Protein 7F3K (pdb70)

Sequence (90 aa):
PVLATKVLGTVKWFNVRNGYGFINRNDTKEDVFVHQTAIKRNNPRKFLRSVGDGETVEFDVVEGEKGAEATNVTGPGGVPVKGSRYAPNR

GO terms:
  GO:0005634 nucleus (C, TAS)
  GO:0005737 cytoplasm (C, TAS)
  GO:0009386 translational attenuation (P, TAS)
  GO:0006366 transcription by RNA polymerase II (P, TAS)
  GO:0007283 spermatogenesis (P, TAS)

InterPro domains:
  IPR00205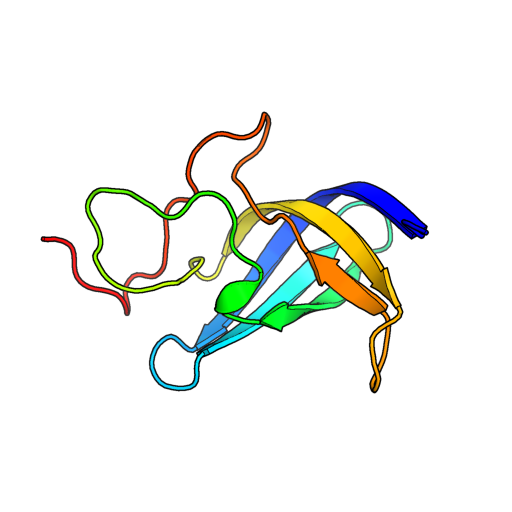9 Cold-shock protein Csp, DNA-binding [PF00313] (96-162)
  IPR002059 Cold-shock protein Csp, DNA-binding [PR00050] (96-111)
  IPR002059 Cold-shock protein Csp, DNA-binding [PR00050] (117-126)
  IPR002059 Cold-shock protein Csp, DNA-binding [PR00050] (136-154)
  IPR002059 Cold-shock protein Csp, DNA-binding [PS51857] (93-162)
  IPR002059 Cold-shock protein Csp, DNA-binding [cd04458] (96-162)
  IPR011129 Cold-shock domain [SM00357] (95-163)
  IPR012340 Nucleic acid-binding, OB-fold [G3DSA:2.40.50.140] (83-165)
  IPR012340 Nucleic acid-binding, OB-fold [SSF50249] (91-162)
  IPR019844 Cold-shock domain, conserved site [PS00352] (107-126)
  IPR050181 Cold shock domain-containing protein [PTHR11544] (22-362)

Nearest PDB structures (foldseek):
  7f3j-assembly2_C  TM=1.002E+00  e=2.684E-17  Homo sapiens
  6a6j-assembly2_C  TM=9.790E-01  e=2.727E-16  Danio rerio
  6lms-assembly1_A  TM=9.561E-01  e=1.887E-13  Homo sapiens
  6ktc-assembly1_A  TM=9.518E-01  e=4.219E-11  Homo sapiens
  1h95-assembly1_A  TM=7.749E-01  e=6.897E-10  Homo sapiens

Radius of gyration: 11.7 Å; Cα contacts (8 Å, |Δi|>4): 239; chains: 1; bounding box: 26×24×34 Å

Solvent-accessible surface area: 5556 Å² total; per-residue (Å²): 170,84,106,25,92,121,11,76,0,54,4,115,88,5,58,19,225,81,4,79,0,63,0,41,29,62,91,62,142,98,63,5,57,0,73,60,89,17,6,112,116,43,23,87,159,26,103,77,121,2,0,7,90,44,19,65,0,15,2,19,1,41,122,26,162,194,38,36,44,3,34,78,0,11,2,63,61,35,78,69,5,152,12,2,237,172,0,72,102,203

B-factor: mean 18.32, std 7.01, range [9.6, 50.45]

Foldseek 3Di:
DFPFFFFKWFWQAADQVVFKGWTQTPVPRDIAIDGLVQAQAADVQFDGRFAAHGWMWTFIWDADPVGIHTHPIAHRPRHHHPGYPVGDGD

Structure (mmCIF, N/CA/C/O backbone):
data_7F3K
#
_entry.id   7F3K
#
_cell.length_a   75.749
_cell.length_b   33.135
_cell.length_c   33.693
_cell.angle_alpha   90.000
_cell.angle_beta   90.000
_cell.angle_gamma   90.000
#
_symmetry.space_group_name_H-M   'P 21 21 2'
#
loop_
_entity.id
_entity.type
_entity.pdbx_description
1 polymer 'Y-box-binding protein 2'
2 polymer "RNA (5'-R(*UP*CP*AP*UP*(5MC)P*U)-3')"
3 non-polymer 'SULFATE ION'
4 water water
#
loop_
_atom_site.group_PDB
_atom_site.id
_atom_site.type_symbol
_atom_site.label_atom_id
_atom_site.label_alt_id
_atom_site.label_comp_id
_atom_site.label_asym_id
_atom_site.label_entity_id
_atom_site.label_seq_id
_atom_site.pdbx_PDB_ins_code
_atom_site.Cartn_x
_atom_site.Cartn_y
_atom_site.Cartn_z
_atom_site.occupancy
_atom_site.B_iso_or_equiv
_atom_site.auth_seq_id
_atom_site.auth_comp_id
_atom_site.auth_asym_id
_atom_site.auth_atom_id
_atom_site.pdbx_PDB_model_num
ATOM 1 N N . PRO A 1 4 ? -9.86200 -0.32432 -5.90654 1.000 35.09304 88 PRO A N 1
ATOM 2 C CA . PRO A 1 4 ? -11.32791 -0.31916 -5.87641 1.000 26.94448 88 PRO A CA 1
ATOM 3 C C . PRO A 1 4 ? -11.89417 -1.05545 -4.65701 1.000 33.45047 88 PRO A C 1
ATOM 4 O O . PRO A 1 4 ? -11.51713 -2.19941 -4.38965 1.000 32.12885 88 PRO A O 1
ATOM 8 N N . VAL A 1 5 ? -12.79232 -0.39930 -3.92791 1.000 22.87660 89 VAL A N 1
ATOM 9 C CA . VAL A 1 5 ? -13.41960 -0.96663 -2.74233 1.000 20.10881 89 VAL A CA 1
ATOM 10 C C . VAL A 1 5 ? -14.87863 -1.25667 -3.07598 1.000 17.85641 89 VAL A C 1
ATOM 11 O O . VAL A 1 5 ? -15.61256 -0.35888 -3.50445 1.000 16.51192 89 VAL A O 1
ATOM 15 N N . LEU A 1 6 ? -15.29556 -2.51258 -2.88411 1.000 12.58968 90 LEU A N 1
ATOM 16 C CA . LEU A 1 6 ? -16.66860 -2.90836 -3.20267 1.000 13.45907 90 LEU A CA 1
ATOM 17 C C . LEU A 1 6 ? -17.66011 -2.29439 -2.22182 1.000 15.81173 90 LEU A C 1
ATOM 18 O O . LEU A 1 6 ? -18.78137 -1.92366 -2.59933 1.000 17.13545 90 LEU A O 1
ATOM 23 N N . ALA A 1 7 ? -17.26679 -2.19228 -0.95782 1.000 17.38856 91 ALA A N 1
ATOM 24 C CA . ALA A 1 7 ? -18.11372 -1.64593 0.09152 1.000 15.87131 91 ALA A CA 1
ATOM 25 C C . ALA A 1 7 ? -17.21175 -1.15134 1.20877 1.000 18.79442 91 ALA A C 1
ATOM 26 O O . ALA A 1 7 ? -16.20549 -1.79346 1.52849 1.000 18.24697 91 ALA A O 1
ATOM 28 N N . THR A 1 8 ? -17.55811 -0.00986 1.79794 1.000 16.56777 92 THR A N 1
ATOM 29 C CA . THR A 1 8 ? -16.72716 0.55735 2.84886 1.000 16.12874 92 THR A CA 1
ATOM 30 C C . THR A 1 8 ? -17.51954 0.66576 4.13983 1.000 16.62543 92 THR A C 1
ATOM 31 O O . THR A 1 8 ? -18.72382 0.92428 4.12375 1.000 17.21395 92 THR A O 1
ATOM 35 N N . LYS A 1 9 ? -16.82271 0.44101 5.25299 1.000 17.72883 93 LYS A N 1
ATOM 36 C CA . LYS A 1 9 ? -17.38388 0.59953 6.59044 1.000 18.13538 93 LYS A CA 1
ATOM 37 C C . LYS A 1 9 ? -18.57033 -0.33942 6.79941 1.000 17.02972 93 LYS A C 1
ATOM 38 O O . LYS A 1 9 ? -19.54593 0.00516 7.46963 1.000 17.34544 93 LYS A O 1
ATOM 44 N N . VAL A 1 10 ? -18.48636 -1.53153 6.20522 1.000 14.69539 94 VAL A N 1
ATOM 45 C CA . VAL A 1 10 ? -19.45768 -2.58286 6.47527 1.000 12.35278 94 VAL A CA 1
ATOM 46 C C . VAL A 1 10 ? -19.33904 -3.01324 7.92802 1.000 13.58901 94 VAL A C 1
ATOM 47 O O . VAL A 1 10 ? -18.23614 -3.08529 8.48335 1.000 15.37023 94 VAL A O 1
ATOM 51 N N . LEU A 1 11 ? -20.47703 -3.29411 8.55257 1.000 11.81077 95 LEU A N 1
ATOM 52 C CA . LEU A 1 11 ? -20.50132 -3.84145 9.89961 1.000 13.12289 95 LEU A CA 1
ATOM 53 C C . LEU A 1 11 ? -20.78850 -5.33633 9.82483 1.000 14.07488 95 LEU A C 1
ATOM 54 O O . LEU A 1 11 ? -21.51250 -5.79848 8.93860 1.000 14.28193 95 LEU A O 1
ATOM 59 N N . GLY A 1 12 ? -20.17744 -6.09781 10.72733 1.000 11.20851 96 GLY A N 1
ATOM 60 C CA . GLY A 1 12 ? -20.34013 -7.53550 10.69325 1.000 13.06156 96 GLY A CA 1
ATOM 61 C C . GLY A 1 12 ? -20.07949 -8.14470 12.05153 1.000 14.73962 96 GLY A C 1
ATOM 62 O O . GLY A 1 12 ? -19.59424 -7.48713 12.97394 1.000 13.22543 96 GLY A O 1
ATOM 63 N N . THR A 1 13 ? -20.41962 -9.42307 12.15923 1.000 11.63414 97 THR A N 1
ATOM 64 C CA . THR A 1 13 ? -20.20704 -10.20522 13.36806 1.000 11.06618 97 THR A CA 1
ATOM 65 C C . THR A 1 13 ? -19.26205 -11.33674 13.01958 1.000 11.44834 97 THR A C 1
ATOM 66 O O . THR A 1 13 ? -19.54712 -12.11287 12.11264 1.000 12.47626 97 THR A O 1
ATOM 70 N N . VAL A 1 14 ? -18.13385 -11.42360 13.72884 1.000 12.81345 98 VAL A N 1
ATOM 71 C CA . VAL A 1 14 ? -17.17546 -12.48890 13.45429 1.000 10.63716 98 VAL A CA 1
ATOM 72 C C . VAL A 1 14 ? -17.84994 -13.83731 13.65340 1.000 11.98303 98 VAL A C 1
ATOM 73 O O . VAL A 1 14 ? -18.46203 -14.10322 14.69508 1.000 11.88520 98 VAL A O 1
ATOM 77 N N . LYS A 1 15 ? -17.75842 -14.68590 12.63422 1.000 11.57334 99 LYS A N 1
ATOM 78 C CA . LYS A 1 15 ? -18.23946 -16.05958 12.73743 1.000 10.65263 99 LYS A CA 1
ATOM 79 C C . LYS A 1 15 ? -17.29060 -16.89292 13.58868 1.000 13.50670 99 LYS A C 1
ATOM 80 O O . LYS A 1 15 ? -17.69362 -17.51667 14.58011 1.000 11.60819 99 LYS A O 1
ATOM 86 N N . TRP A 1 16 ? -16.01646 -16.92321 13.20172 1.000 12.34088 100 TRP A N 1
ATOM 87 C CA . TRP A 1 16 ? -14.95256 -17.52287 13.99725 1.000 11.25229 100 TRP A CA 1
ATOM 88 C C . TRP A 1 16 ? -13.63859 -16.97210 13.47593 1.000 11.60993 100 TRP A C 1
ATOM 89 O O . TRP A 1 16 ? -13.56765 -16.46430 12.35588 1.000 11.55887 100 TRP A O 1
ATOM 100 N N . PHE A 1 17 ? -12.60053 -17.06445 14.30553 1.000 10.32794 101 PHE A N 1
ATOM 101 C CA . PHE A 1 17 ? -11.26601 -16.68214 13.85573 1.000 11.62168 101 PHE A CA 1
ATOM 102 C C . PHE A 1 17 ? -10.24571 -17.59268 14.51469 1.000 11.90517 101 PHE A C 1
ATOM 103 O O . PHE A 1 17 ? -10.21040 -17.70775 15.74252 1.000 11.99873 101 PHE A O 1
ATOM 111 N N . ASN A 1 18 ? -9.43505 -18.24455 13.69377 1.000 11.72042 102 ASN A N 1
ATOM 112 C CA . ASN A 1 18 ? -8.40602 -19.15481 14.17763 1.000 11.89398 102 ASN A CA 1
ATOM 113 C C . ASN A 1 18 ? -7.09054 -18.39881 14.31817 1.000 12.79004 102 ASN A C 1
ATOM 114 O O . ASN A 1 18 ? -6.49896 -17.97008 13.32564 1.000 13.11288 102 ASN A O 1
ATOM 119 N N . VAL A 1 19 ? -6.64374 -18.23913 15.56579 1.000 11.53375 103 VAL A N 1
ATOM 120 C CA . VAL A 1 19 ? -5.44366 -17.46411 15.86538 1.000 11.56553 103 VAL A CA 1
ATOM 121 C C . VAL A 1 19 ? -4.20327 -18.19384 15.38098 1.000 13.43406 103 VAL A C 1
ATOM 122 O O . VAL A 1 19 ? -3.31311 -17.59295 14.76749 1.000 14.08786 103 VAL A O 1
ATOM 126 N N . ARG A 1 20 ? -4.13894 -19.50362 15.64402 1.000 12.35490 104 ARG A N 1
ATOM 127 C CA . ARG A 1 20 ? -2.96926 -20.30479 15.28770 1.000 13.65888 104 ARG A CA 1
ATOM 128 C C . ARG A 1 20 ? -2.72942 -20.28351 13.78765 1.000 14.68964 104 ARG A C 1
ATOM 129 O O . ARG A 1 20 ? -1.58394 -20.20481 13.33028 1.000 14.88070 104 ARG A O 1
ATOM 137 N N . ASN A 1 21 ? -3.79867 -20.37948 13.00717 1.000 12.89229 105 ASN A N 1
ATOM 138 C CA . ASN A 1 21 ? -3.68180 -20.50857 11.56671 1.000 14.27437 105 ASN A CA 1
ATOM 139 C C . ASN A 1 21 ? -3.82845 -19.18465 10.83183 1.000 14.80177 105 ASN A C 1
ATOM 140 O O . ASN A 1 21 ? -3.45257 -19.10703 9.65924 1.000 14.25009 105 ASN A O 1
ATOM 145 N N . GLY A 1 22 ? -4.34774 -18.14833 11.49361 1.000 12.87560 106 GLY A N 1
ATOM 146 C CA . GLY A 1 22 ? -4.24826 -16.79417 10.98835 1.0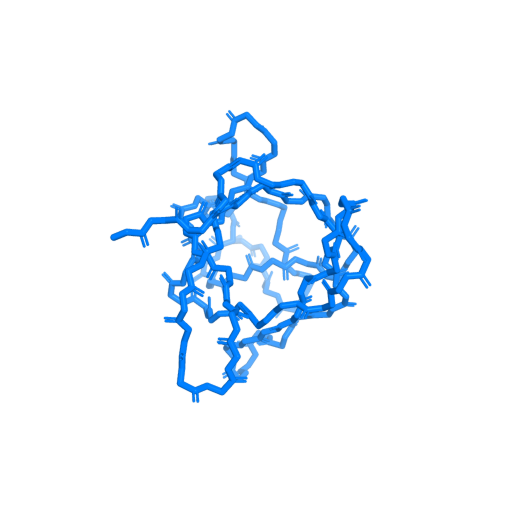00 14.13396 106 GLY A CA 1
ATOM 147 C C . GLY A 1 22 ? -5.33590 -16.34035 10.04130 1.000 14.31176 106 GLY A C 1
ATOM 148 O O . GLY A 1 22 ? -5.06285 -15.52761 9.14939 1.000 13.65066 106 GLY A O 1
ATOM 149 N N . TYR A 1 23 ? -6.56455 -16.82116 10.20643 1.000 13.30368 107 TYR A N 1
ATOM 150 C CA . TYR A 1 23 ? -7.65523 -16.35808 9.35773 1.000 12.03727 107 TYR A CA 1
ATOM 151 C C . TYR A 1 23 ? -8.98255 -16.70084 10.02023 1.000 12.69974 107 TYR A C 1
ATOM 152 O O . TYR A 1 23 ? -9.04543 -17.47341 10.98117 1.000 11.42647 107 TYR A O 1
ATOM 161 N N . GLY A 1 24 ? -10.04517 -16.10543 9.49024 1.000 11.94742 108 GLY A N 1
ATOM 162 C CA . GLY A 1 24 ? -11.37934 -16.34592 9.99215 1.000 12.46795 108 GLY A CA 1
ATOM 163 C C . GLY A 1 24 ? -12.41076 -15.91987 8.97257 1.000 12.44822 108 GLY A C 1
ATOM 164 O O . GLY A 1 24 ? -12.08639 -15.64464 7.81607 1.000 11.95843 108 GLY A O 1
ATOM 165 N N . PHE A 1 25 ? -13.66991 -15.89175 9.41141 1.000 10.98998 109 PHE A N 1
ATOM 166 C CA . PHE A 1 25 ? -14.76053 -15.38667 8.58799 1.000 11.22184 109 PHE A CA 1
ATOM 167 C C . PHE A 1 25 ? -15.62436 -14.44106 9.40180 1.000 11.83342 109 PHE A C 1
ATOM 168 O O . PHE A 1 25 ? -15.81733 -14.64508 10.60327 1.000 12.35516 109 PHE A O 1
ATOM 176 N N . ILE A 1 26 ? -16.13511 -13.41307 8.72226 1.000 10.56847 110 ILE A N 1
ATOM 177 C CA . ILE A 1 26 ? -17.06798 -12.43444 9.26967 1.000 12.86223 110 ILE A CA 1
ATOM 178 C C . ILE A 1 26 ? -18.36864 -12.52407 8.49249 1.000 11.93983 110 ILE 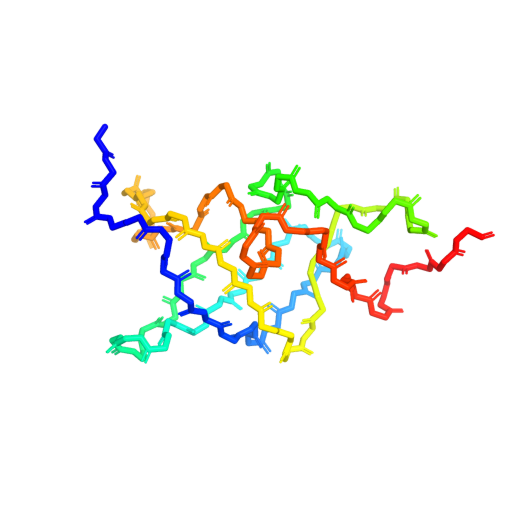A C 1
ATOM 179 O O . ILE A 1 26 ? -18.36372 -12.56066 7.25577 1.000 13.11232 110 ILE A O 1
ATOM 184 N N . ASN A 1 27 ? -19.48150 -12.55327 9.20630 1.000 13.51085 111 ASN A N 1
ATOM 185 C CA . ASN A 1 27 ? -20.78114 -12.47119 8.55207 1.000 12.93074 111 ASN A CA 1
ATOM 186 C C . ASN A 1 27 ? -21.17902 -11.00393 8.42156 1.000 14.12905 111 ASN A C 1
ATOM 187 O O . ASN A 1 27 ? -21.29501 -10.29124 9.42489 1.000 11.64267 111 ASN A O 1
ATOM 192 N N . ARG A 1 28 ? -21.35700 -10.54395 7.18284 1.000 11.84580 112 ARG A N 1
ATOM 193 C CA . ARG A 1 28 ? -21.78673 -9.16826 6.94719 1.000 11.31479 112 ARG A CA 1
ATOM 194 C C . ARG A 1 28 ? -23.18048 -8.92063 7.51532 1.000 14.68606 112 ARG A C 1
ATOM 195 O O . ARG A 1 28 ? -24.11716 -9.67807 7.25193 1.000 13.65137 112 ARG A O 1
ATOM 203 N N . ASN A 1 29 ? -23.32748 -7.83993 8.28246 1.000 13.10432 113 ASN A N 1
ATOM 204 C CA . ASN A 1 29 ? -24.64486 -7.51101 8.80838 1.000 15.79673 113 ASN A CA 1
ATOM 205 C C . ASN A 1 29 ? -25.58991 -7.01460 7.72109 1.000 18.28050 113 ASN A C 1
ATOM 206 O O . ASN A 1 29 ? -26.80863 -7.13066 7.88790 1.000 20.93038 113 ASN A O 1
ATOM 211 N N . ASP A 1 30 ? -25.06622 -6.49649 6.60167 1.000 15.58745 114 ASP A N 1
ATOM 212 C CA . ASP A 1 30 ? -25.95451 -5.94751 5.57570 1.000 18.46375 114 ASP A CA 1
ATOM 213 C C . ASP A 1 30 ? -26.49216 -7.03058 4.63657 1.000 20.55850 114 ASP A C 1
ATOM 214 O O . ASP A 1 30 ? -27.68252 -7.01630 4.30071 1.000 21.72948 114 ASP A O 1
ATOM 219 N N . THR A 1 31 ? -25.65219 -7.98365 4.21494 1.000 13.22634 115 THR A N 1
ATOM 220 C CA . THR A 1 31 ? -26.05586 -9.00305 3.24837 1.000 15.67319 115 THR A CA 1
ATOM 221 C C . THR A 1 31 ? -26.14194 -10.40521 3.82819 1.000 16.42023 115 THR A C 1
ATOM 222 O O . THR A 1 31 ? -26.57753 -11.32665 3.12109 1.000 13.77522 115 THR A O 1
ATOM 226 N N . LYS A 1 32 ? -25.67254 -10.60688 5.05861 1.000 15.33977 116 LYS A N 1
ATOM 227 C CA . LYS A 1 32 ? -25.62690 -11.90271 5.72233 1.000 14.75887 116 LYS A CA 1
ATOM 228 C C . LYS A 1 32 ? -24.72096 -12.89598 4.99906 1.000 14.20381 116 LYS A C 1
ATOM 229 O O . LYS A 1 32 ? -24.86157 -14.10745 5.18030 1.000 14.27594 116 LYS A O 1
ATOM 235 N N . GLU A 1 33 ? -23.78165 -12.40534 4.18857 1.000 14.44065 117 GLU A N 1
ATOM 236 C CA . GLU A 1 33 ? -22.78350 -13.24724 3.53706 1.000 13.13510 117 GLU A CA 1
ATOM 237 C C . GLU A 1 33 ? -21.52754 -13.32768 4.39553 1.000 11.72534 117 GLU A C 1
ATOM 238 O O . GLU A 1 33 ? -21.03479 -12.29767 4.86689 1.000 12.75690 117 GLU A O 1
ATOM 244 N N . ASP A 1 34 ? -21.00095 -14.54210 4.57071 1.000 12.52907 118 ASP A N 1
ATOM 245 C CA . ASP A 1 34 ? -19.68497 -14.71797 5.18703 1.000 11.94030 118 ASP A CA 1
ATOM 246 C C . ASP A 1 34 ? -18.58284 -14.20798 4.26488 1.000 14.66802 118 ASP A C 1
ATOM 247 O O . ASP A 1 34 ? -18.58258 -14.49146 3.06267 1.000 13.90492 118 ASP A O 1
ATOM 252 N N . VAL A 1 35 ? -17.61165 -13.48613 4.83313 1.000 13.39871 119 VAL A N 1
ATOM 253 C CA . VAL A 1 35 ? -16.44328 -13.04449 4.07631 1.000 12.13118 119 VAL A CA 1
ATOM 254 C C . VAL A 1 35 ? -15.17629 -13.44838 4.81992 1.000 11.50256 119 VAL A C 1
ATOM 255 O O . VAL A 1 35 ? -15.10240 -13.34725 6.04916 1.000 11.45594 119 VAL A O 1
ATOM 259 N N . PHE A 1 36 ? -14.17543 -13.89168 4.06542 1.000 12.39742 120 PHE A N 1
ATOM 260 C CA . PHE A 1 36 ? -12.87586 -14.26571 4.62296 1.000 13.02226 120 PHE A CA 1
ATOM 261 C C . PHE A 1 36 ? -12.13823 -13.06406 5.21315 1.000 12.78189 120 PHE A C 1
ATOM 262 O O . PHE A 1 36 ? -12.16690 -11.96465 4.64878 1.000 13.58054 120 PHE A O 1
ATOM 270 N N . VAL A 1 37 ? -11.44139 -13.27301 6.33955 1.000 13.75169 121 VAL A N 1
ATOM 271 C CA . VAL A 1 37 ? -10.56765 -12.23727 6.89600 1.000 12.51255 121 VAL A CA 1
ATOM 272 C C . VAL A 1 37 ? -9.21630 -12.85505 7.25274 1.000 12.77328 121 VAL A C 1
ATOM 273 O O . VAL A 1 37 ? -9.14152 -13.79783 8.05233 1.000 11.65510 121 VAL A O 1
ATOM 277 N N . HIS A 1 38 ? -8.15731 -12.35140 6.62439 1.000 11.88240 122 HIS A N 1
ATOM 278 C CA . HIS A 1 38 ? -6.79044 -12.76056 6.92775 1.000 14.29350 122 HIS A CA 1
ATOM 279 C C . HIS A 1 38 ? -6.28170 -12.02198 8.15518 1.000 14.59921 122 HIS A C 1
ATOM 280 O O . HIS A 1 38 ? -6.69426 -10.89202 8.43368 1.000 12.78498 122 HIS A O 1
ATOM 287 N N . GLN A 1 39 ? -5.35905 -12.65712 8.88879 1.000 13.78296 123 GLN A N 1
ATOM 288 C CA . GLN A 1 39 ? -4.79260 -11.97392 10.04686 1.000 15.51445 123 GLN A CA 1
ATOM 289 C C . GLN A 1 39 ? -4.17521 -10.63341 9.65860 1.000 13.67747 123 GLN A C 1
ATOM 290 O O . GLN A 1 39 ? -4.22361 -9.68575 10.44785 1.000 17.05769 123 GLN A O 1
ATOM 296 N N . THR A 1 40 ? -3.59437 -10.52088 8.45831 1.000 13.74636 124 THR A N 1
ATOM 297 C CA . THR A 1 40 ? -2.92607 -9.26610 8.11263 1.000 14.70860 124 THR A CA 1
ATOM 298 C C . THR A 1 40 ? -3.92825 -8.15924 7.78690 1.000 17.15161 124 THR A C 1
ATOM 299 O O . THR A 1 40 ? -3.54428 -6.98069 7.70905 1.000 14.75900 124 THR A O 1
A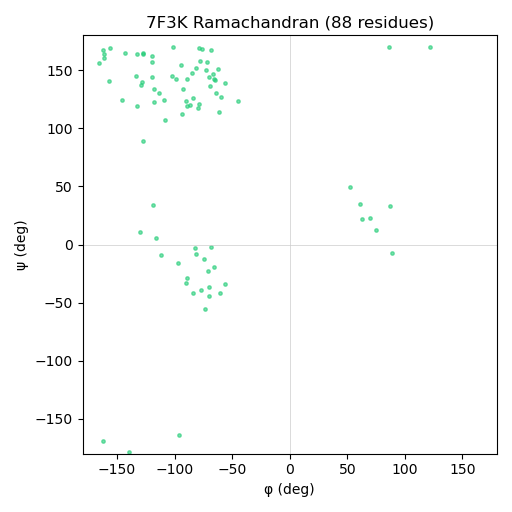TOM 303 N N . ALA A 1 41 ? -5.20375 -8.51363 7.59687 1.000 14.72496 125 ALA A N 1
ATOM 304 C CA . ALA A 1 41 ? -6.25014 -7.56310 7.24199 1.000 13.43814 125 ALA A CA 1
ATOM 305 C C . ALA A 1 41 ? -6.80195 -6.81237 8.44072 1.000 16.06627 125 ALA A C 1
ATOM 306 O O . ALA A 1 41 ? -7.60210 -5.88234 8.25968 1.000 16.17965 125 ALA A O 1
ATOM 308 N N . ILE A 1 42 ? -6.41950 -7.20511 9.64981 1.000 14.70928 126 ILE A N 1
ATOM 309 C CA . ILE A 1 42 ? -6.84566 -6.50818 10.85430 1.000 14.49931 126 ILE A CA 1
ATOM 310 C C . ILE A 1 42 ? -5.98921 -5.25954 11.02440 1.000 16.26559 126 ILE A C 1
ATOM 311 O O . ILE A 1 42 ? -4.76700 -5.34980 11.18451 1.000 17.48754 126 ILE A O 1
ATOM 316 N N . LYS A 1 43 ? -6.63496 -4.08857 10.97379 1.000 12.59602 127 LYS A N 1
ATOM 317 C CA . LYS A 1 43 ? -5.95444 -2.79750 10.94144 1.000 15.46421 127 LYS A CA 1
ATOM 318 C C . LYS A 1 43 ? -5.70637 -2.24575 12.34057 1.000 19.05466 127 LYS A C 1
ATOM 319 O O . LYS A 1 43 ? -4.70534 -1.55672 12.56811 1.000 19.09716 127 LYS A O 1
ATOM 325 N N . ARG A 1 44 ? -6.60728 -2.51656 13.28135 1.000 13.70273 128 ARG A N 1
ATOM 326 C CA . ARG A 1 44 ? -6.46756 -2.04339 14.66032 1.000 15.08110 128 ARG A CA 1
ATOM 327 C C . ARG A 1 44 ? -6.60515 -3.23729 15.59505 1.000 16.46698 128 ARG A C 1
ATOM 328 O O . ARG A 1 44 ? -7.70110 -3.56133 16.06516 1.000 13.74110 128 ARG A O 1
ATOM 336 N N . ASN A 1 45 ? -5.48093 -3.88398 15.87361 1.000 15.58463 129 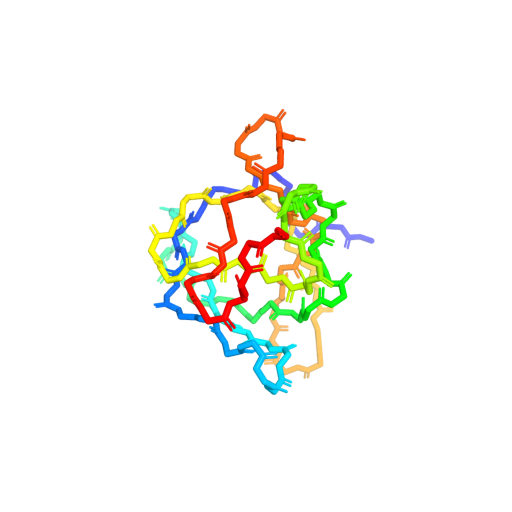ASN A N 1
ATOM 337 C CA . ASN A 1 45 ? -5.47400 -4.95473 16.85284 1.000 16.26683 129 ASN A CA 1
ATOM 338 C C . ASN A 1 45 ? -5.64214 -4.41015 18.26626 1.000 18.80047 129 ASN A C 1
ATOM 339 O O . ASN A 1 45 ? -5.34990 -3.24443 18.56224 1.000 17.29529 129 ASN A O 1
ATOM 344 N N . ASN A 1 46 ? -6.12467 -5.28151 19.14523 1.000 16.03858 130 ASN A N 1
ATOM 345 C CA . ASN A 1 46 ? -6.18406 -4.98562 20.57042 1.000 14.38881 130 ASN A CA 1
ATOM 346 C C . ASN A 1 46 ? -4.75998 -4.76296 21.06065 1.000 17.19035 130 ASN A C 1
ATOM 347 O O . ASN A 1 46 ? -3.95477 -5.70114 21.04378 1.000 16.65896 130 ASN A O 1
ATOM 352 N N . PRO A 1 47 ? -4.40837 -3.54490 21.49229 1.000 18.42649 131 PRO A N 1
ATOM 353 C CA . PRO A 1 47 ? -3.00785 -3.26720 21.84379 1.000 18.77699 131 PRO A CA 1
ATOM 354 C C . PRO A 1 47 ? -2.54073 -3.98913 23.08280 1.000 26.22637 131 PRO A C 1
ATOM 355 O O . PRO A 1 47 ? -1.36060 -3.88621 23.43874 1.000 24.58173 131 PRO A O 1
ATOM 359 N N . ARG A 1 48 ? -3.40631 -4.73706 23.74138 1.000 21.27951 132 ARG A N 1
ATOM 360 C CA . ARG A 1 48 ? -3.00635 -5.35634 24.98025 1.000 27.99782 132 ARG A CA 1
ATOM 361 C C . ARG A 1 48 ? -3.03057 -6.87496 24.83701 1.000 25.38253 132 ARG A C 1
ATOM 362 O O . ARG A 1 48 ? -2.76309 -7.59724 25.80095 1.000 21.62688 132 ARG A O 1
ATOM 370 N N . LYS A 1 49 ? -3.28756 -7.35098 23.61644 1.000 18.93691 133 LYS A N 1
ATOM 371 C CA . LYS A 1 49 ? -2.86665 -8.64774 23.10576 1.000 15.91751 133 LYS A CA 1
ATOM 372 C C . LYS A 1 49 ? -1.65419 -8.44854 22.20150 1.000 19.50974 133 LYS A C 1
ATOM 373 O O . LYS A 1 49 ? -1.29045 -7.32414 21.85344 1.000 19.83708 133 LYS A O 1
ATOM 379 N N . PHE A 1 50 ? -1.01890 -9.55386 21.81059 1.000 17.53165 134 PHE A N 1
ATOM 380 C CA . PHE A 1 50 ? 0.21882 -9.46198 21.04197 1.000 18.57485 134 PHE A CA 1
ATOM 381 C C . PHE A 1 50 ? 0.21036 -10.32657 19.78790 1.000 18.13611 134 PHE A C 1
ATOM 382 O O . PHE A 1 50 ? 1.26820 -10.51944 19.17579 1.000 19.51641 134 PHE A O 1
ATOM 390 N N . LEU A 1 51 ? -0.93537 -10.87710 19.41363 1.000 16.73900 135 LEU A N 1
ATOM 391 C CA . LEU A 1 51 ? -1.10812 -11.58410 18.15660 1.000 15.03498 135 LEU A CA 1
ATOM 392 C C . LEU A 1 51 ? -2.17750 -10.86075 17.35572 1.000 14.60569 135 LEU A C 1
ATOM 393 O O . LEU A 1 51 ? -2.94473 -10.06331 17.89863 1.000 15.52067 135 LEU A O 1
ATOM 398 N N . ARG A 1 52 ? -2.21878 -11.13677 16.05915 1.000 13.04899 136 ARG A N 1
ATOM 399 C CA . ARG A 1 52 ? -3.20882 -10.53238 15.17987 1.000 14.57834 136 ARG A CA 1
ATOM 400 C C . ARG A 1 52 ? -4.46512 -11.39172 15.23405 1.000 13.36269 136 ARG A C 1
ATOM 401 O O . ARG A 1 52 ? -4.41116 -12.57547 14.88496 1.000 14.50329 136 ARG A O 1
ATOM 409 N N . SER A 1 53 ? -5.58684 -10.80777 15.65430 1.000 11.92042 137 SER A N 1
ATOM 410 C CA . SER A 1 53 ? -6.80452 -11.60212 15.78602 1.000 11.49800 137 SER A CA 1
ATOM 411 C C . SER A 1 53 ? -8.03365 -10.71359 15.92328 1.000 11.75472 137 SER A C 1
ATOM 412 O O . SER A 1 53 ? -7.95163 -9.54598 16.31592 1.000 13.60740 137 SER A O 1
ATOM 415 N N . VAL A 1 54 ? -9.17783 -11.29283 15.55751 1.000 12.39832 138 VAL A N 1
ATOM 416 C CA . VAL A 1 54 ? -10.48642 -10.87754 16.05116 1.000 11.11002 138 VAL A CA 1
ATOM 417 C C . VAL A 1 54 ? -11.09514 -12.08100 16.76155 1.000 10.88341 138 VAL A C 1
ATOM 4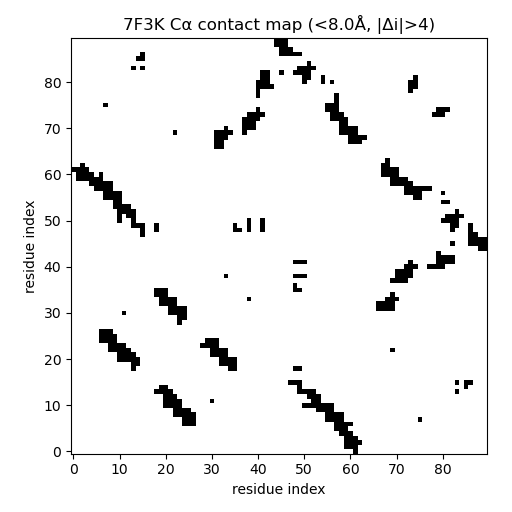18 O O . VAL A 1 54 ? -10.72455 -13.22824 16.50832 1.000 14.72916 138 VAL A O 1
ATOM 422 N N . GLY A 1 55 ? -12.02713 -11.81450 17.67165 1.000 12.39766 139 GLY A N 1
ATOM 423 C CA . GLY A 1 55 ? -12.62614 -12.86378 18.49558 1.000 11.33704 139 GLY A CA 1
ATOM 424 C C . GLY A 1 55 ? -13.97814 -13.30625 17.96025 1.000 13.90147 139 GLY A C 1
ATOM 425 O O . GLY A 1 55 ? -14.75925 -12.48273 17.48408 1.000 14.09636 139 GLY A O 1
ATOM 426 N N . ASP A 1 56 ? -14.24995 -14.61761 18.05223 1.000 10.90853 140 ASP A N 1
ATOM 427 C CA . ASP A 1 56 ? -15.54960 -15.17392 17.66703 1.000 13.02710 140 ASP A CA 1
ATOM 428 C C . ASP A 1 56 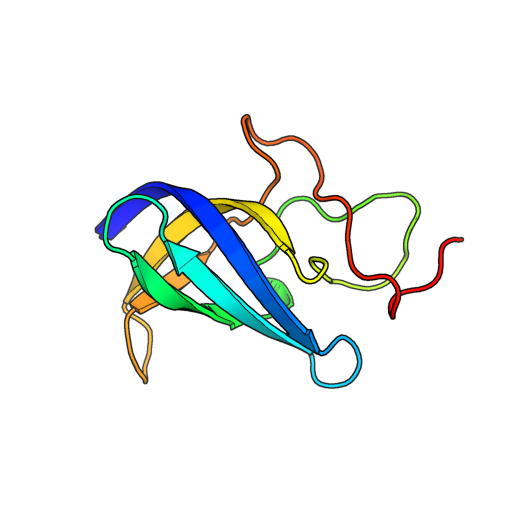? -16.68543 -14.31402 18.21065 1.000 13.79477 140 ASP A C 1
ATOM 429 O O . ASP A 1 56 ? -16.77700 -14.08544 19.42219 1.000 12.17442 140 ASP A O 1
ATOM 434 N N . GLY A 1 57 ? -17.55658 -13.83409 17.31956 1.000 11.27875 141 GLY A N 1
ATOM 435 C CA . GLY A 1 57 ? -18.74861 -13.12665 17.73138 1.000 12.27580 141 GLY A CA 1
ATOM 436 C C . GLY A 1 57 ? -18.61803 -11.62756 17.92349 1.000 13.27345 141 GLY A C 1
ATOM 437 O O . GLY A 1 57 ? -19.63850 -10.96456 18.13384 1.000 12.87982 141 GLY A O 1
ATOM 438 N N . GLU A 1 58 ? -17.41533 -11.05831 17.86296 1.000 12.38516 142 GLU A N 1
ATOM 439 C CA . GLU A 1 58 ? -17.34999 -9.62562 18.10198 1.000 12.94176 142 GLU A CA 1
ATOM 440 C C . GLU A 1 58 ? -17.80445 -8.84794 16.87038 1.000 12.97401 142 GLU A C 1
ATOM 441 O O . GLU A 1 58 ? -17.81529 -9.35184 15.74676 1.000 11.74733 142 GLU A O 1
ATOM 447 N N . THR A 1 59 ? -18.21642 -7.60741 17.10915 1.000 12.20131 143 THR A N 1
ATOM 448 C CA . THR A 1 59 ? -18.71487 -6.72754 16.05619 1.000 14.53176 143 THR A CA 1
ATOM 449 C C . THR A 1 59 ? -17.55356 -5.94392 15.46378 1.000 11.55465 143 THR A C 1
ATOM 450 O O . THR A 1 59 ? -16.82357 -5.27217 16.18950 1.000 13.05591 143 THR A O 1
ATOM 454 N N . VAL A 1 60 ? -17.36703 -6.04867 14.14969 1.000 12.62444 144 VAL A N 1
ATOM 455 C CA . VAL A 1 60 ? -16.24749 -5.38865 13.48961 1.000 10.13387 144 VAL A CA 1
ATOM 456 C C . VAL A 1 60 ? -16.75768 -4.55188 12.32606 1.000 13.68619 144 VAL A C 1
ATOM 457 O O . VAL A 1 60 ? -17.88824 -4.70123 11.86167 1.000 13.33460 144 VAL A O 1
ATOM 461 N N . GLU A 1 61 ? -15.89239 -3.66192 11.86087 1.000 13.02916 145 GLU A N 1
ATOM 462 C CA . GLU A 1 61 ? -16.17787 -2.75696 10.76036 1.000 13.09297 145 GLU A CA 1
ATOM 463 C C . GLU A 1 61 ? -15.04361 -2.87828 9.75798 1.000 14.01307 145 GLU A C 1
ATOM 464 O O . GLU A 1 61 ? -13.87767 -2.96350 10.14726 1.000 15.21051 145 GLU A O 1
ATOM 470 N N . PHE A 1 62 ? -15.37122 -2.92022 8.47002 1.000 13.59615 146 PHE A N 1
ATOM 471 C CA . PHE A 1 62 ? -14.35864 -3.31280 7.49981 1.000 12.96192 146 PHE A CA 1
ATOM 472 C C . PHE A 1 62 ? -14.77035 -2.86892 6.10987 1.000 15.95794 146 PHE A C 1
ATOM 473 O O . PHE A 1 62 ? -15.93328 -2.53751 5.86236 1.000 15.83975 146 PHE A O 1
ATOM 481 N N . ASP A 1 63 ? -13.78880 -2.86625 5.21110 1.000 13.17178 147 ASP A N 1
ATOM 482 C CA . ASP A 1 63 ? -14.03322 -2.74390 3.78397 1.000 16.56405 147 ASP A CA 1
ATOM 483 C C . ASP A 1 63 ? -14.10569 -4.12668 3.15622 1.000 14.89903 147 ASP A C 1
ATOM 484 O O . ASP A 1 63 ? -13.52797 -5.08527 3.67026 1.000 14.75570 147 ASP A O 1
ATOM 489 N N . VAL A 1 64 ? -14.81580 -4.22456 2.03320 1.000 12.97885 148 VAL A N 1
ATOM 490 C CA . VAL A 1 64 ? -14.88819 -5.46080 1.25713 1.000 12.74766 148 VAL A CA 1
ATOM 491 C C . VAL A 1 64 ? -14.21038 -5.22794 -0.08578 1.000 15.38749 148 VAL A C 1
ATOM 492 O O . VAL A 1 64 ? -14.48524 -4.22739 -0.76539 1.000 15.07762 148 VAL A O 1
ATOM 496 N N . VAL A 1 65 ? -13.30749 -6.13774 -0.45001 1.000 14.42499 149 VAL A N 1
ATOM 497 C CA . VAL A 1 65 ? -12.56339 -6.08611 -1.70123 1.000 15.55752 149 VAL A CA 1
ATOM 498 C C . VAL A 1 65 ? -12.61719 -7.46393 -2.34873 1.000 19.64457 149 VAL A C 1
ATOM 499 O O . VAL A 1 65 ? -12.95407 -8.46712 -1.71519 1.000 16.98922 149 VAL A O 1
ATOM 503 N N . GLU A 1 66 ? -12.27361 -7.50406 -3.63299 1.000 18.63909 150 GLU A N 1
ATOM 504 C CA . GLU A 1 66 ? -12.25023 -8.76403 -4.36180 1.000 19.45117 150 GLU A CA 1
ATOM 505 C C . GLU A 1 66 ? -10.97993 -9.53914 -4.02901 1.000 23.05043 150 GLU A C 1
ATOM 506 O O . GLU A 1 66 ? -9.87113 -9.04654 -4.24817 1.000 22.99170 150 GLU A O 1
ATOM 512 N N . GLY A 1 67 ? -11.14079 -10.74663 -3.49845 1.000 21.20928 151 GLY A N 1
ATOM 513 C CA . GLY A 1 67 ? -10.04322 -11.66098 -3.28287 1.000 20.53841 151 GLY A CA 1
ATOM 514 C C . GLY A 1 67 ? -9.91393 -12.65902 -4.41655 1.000 22.56566 151 GLY A C 1
ATOM 515 O O . GLY A 1 67 ? -10.48042 -12.48530 -5.50175 1.000 23.90554 151 GLY A O 1
ATOM 516 N N . GLU A 1 68 ? -9.15486 -13.72759 -4.15529 1.000 21.34224 152 GLU A N 1
ATOM 517 C CA . GLU A 1 68 ? -8.94998 -14.79420 -5.13158 1.000 20.67768 152 GLU A CA 1
ATOM 518 C C . GLU A 1 68 ? -9.99904 -15.89025 -5.03250 1.000 24.45836 152 GLU A C 1
ATOM 519 O O . GLU A 1 68 ? -10.29596 -16.55189 -6.03791 1.000 21.71381 152 GLU A O 1
ATOM 525 N N . LYS A 1 69 ? -10.55741 -16.09789 -3.83744 1.000 20.97837 153 LYS A N 1
ATOM 526 C CA . LYS A 1 69 ? -11.57542 -17.11145 -3.59035 1.000 23.20840 153 LYS A CA 1
ATOM 527 C C . LYS A 1 69 ? -12.88137 -16.47235 -3.11595 1.000 20.28593 153 LYS A C 1
ATOM 528 O O . LYS A 1 69 ? -13.56256 -17.03833 -2.25874 1.000 20.59789 153 LYS A O 1
ATOM 534 N N . GLY A 1 70 ? -13.21253 -15.28482 -3.60152 1.000 20.17194 154 GLY A N 1
ATOM 535 C CA . GLY A 1 70 ? -14.37187 -14.55415 -3.12552 1.000 18.75739 154 GLY A CA 1
ATOM 536 C C . GLY A 1 70 ? -13.99941 -13.19211 -2.56888 1.000 18.53720 154 GLY A C 1
ATOM 537 O O . GLY A 1 70 ? -12.83431 -12.84485 -2.39274 1.000 19.67839 154 GLY A O 1
ATOM 538 N N . ALA A 1 71 ? -15.03486 -12.40459 -2.31154 1.000 21.29653 155 ALA A N 1
ATOM 539 C CA . ALA A 1 71 ? -14.80895 -11.10572 -1.69954 1.000 17.37510 155 ALA A CA 1
ATOM 540 C C . ALA A 1 71 ? -14.36158 -11.29018 -0.25297 1.000 16.83864 155 ALA A C 1
ATOM 541 O O . ALA A 1 71 ? -14.82776 -12.19436 0.44952 1.000 21.61585 155 ALA A O 1
ATOM 543 N N . GLU A 1 72 ? -13.45663 -10.41582 0.19606 1.000 15.78079 156 GLU A N 1
ATOM 544 C CA . GLU A 1 72 ? -12.82453 -10.53452 1.50508 1.000 15.72570 156 GLU A CA 1
ATOM 545 C C . GLU A 1 72 ? -12.94817 -9.24030 2.29274 1.000 16.72955 156 GLU A C 1
ATOM 546 O O . GLU A 1 72 ? -13.22982 -8.17228 1.74388 1.000 15.33942 156 GLU A O 1
ATOM 552 N N . ALA A 1 73 ? -12.68562 -9.34552 3.59489 1.000 15.86562 157 ALA A N 1
ATOM 553 C CA . ALA A 1 73 ? -12.62895 -8.17995 4.46644 1.000 12.14643 157 ALA A CA 1
ATOM 554 C C . ALA A 1 73 ? -11.21664 -7.60654 4.50766 1.000 16.74917 157 ALA A C 1
ATOM 555 O O . ALA A 1 73 ? -10.22629 -8.34893 4.50237 1.000 19.28892 157 ALA A O 1
ATOM 557 N N . THR A 1 74 ? -11.12613 -6.27752 4.55739 1.000 13.31473 158 THR A N 1
ATOM 558 C CA .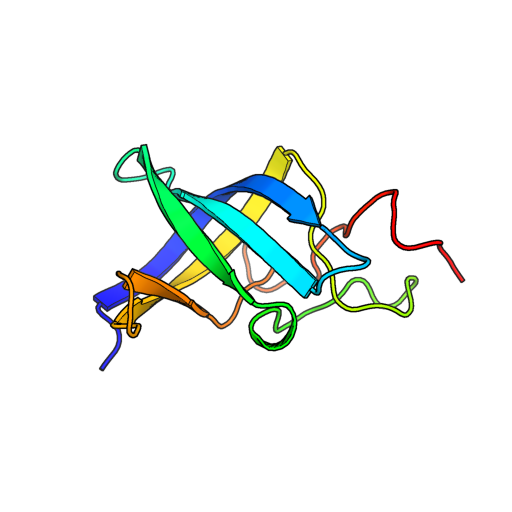 THR A 1 74 ? -9.84782 -5.60782 4.72822 1.000 13.74947 158 THR A CA 1
ATOM 559 C C . THR A 1 74 ? -10.07198 -4.38586 5.61408 1.000 15.58713 158 THR A C 1
ATOM 560 O O . THR A 1 74 ? -11.21056 -3.97708 5.85913 1.000 14.32467 158 THR A O 1
ATOM 564 N N . ASN A 1 75 ? -8.97655 -3.83053 6.13454 1.000 15.90898 159 ASN A N 1
ATOM 565 C CA . ASN A 1 75 ? -9.03118 -2.66604 7.02530 1.000 14.45262 159 ASN A CA 1
ATOM 566 C C . ASN A 1 75 ? -9.98896 -2.89112 8.19538 1.000 14.52960 159 ASN A C 1
ATOM 567 O O . ASN A 1 75 ? -10.84793 -2.06304 8.49789 1.000 15.43169 159 ASN A O 1
ATOM 572 N N . VAL A 1 76 ? -9.82576 -4.03158 8.86572 1.000 13.41478 160 VAL A N 1
ATOM 573 C CA . VAL A 1 76 ? -10.78547 -4.48564 9.87242 1.000 12.60957 160 VAL A CA 1
ATOM 574 C C . VAL A 1 76 ? -10.47858 -3.82874 11.21425 1.000 14.36659 160 VAL A C 1
ATOM 575 O O . VAL A 1 76 ? -9.35183 -3.91163 11.71788 1.000 13.07133 160 VAL A O 1
ATOM 579 N N . THR A 1 77 ? -11.49393 -3.18560 11.80339 1.000 11.98894 161 THR A N 1
ATOM 580 C CA . THR A 1 77 ? -11.39366 -2.52705 13.09834 1.000 12.56471 161 THR A CA 1
ATOM 581 C C . THR A 1 77 ? -12.67326 -2.78797 13.88163 1.000 12.27258 161 THR A C 1
ATOM 582 O O . THR A 1 77 ? -13.58218 -3.48212 13.42036 1.000 13.15437 161 THR A O 1
ATOM 586 N N . GLY A 1 78 ? -12.75607 -2.21842 15.07945 1.000 12.34480 162 GLY A N 1
ATOM 587 C CA . GLY A 1 78 ? -14.02841 -2.12340 15.75885 1.000 12.70426 162 GLY A CA 1
ATOM 588 C C . GLY A 1 78 ? -14.83658 -1.00962 15.12040 1.000 12.06644 162 GLY A C 1
ATOM 589 O O . GLY A 1 78 ? -14.31013 -0.22564 14.32506 1.000 12.49416 162 GLY A O 1
ATOM 590 N N . PRO A 1 79 ? -16.12513 -0.91580 15.43756 1.000 10.75683 163 PRO A N 1
ATOM 591 C CA . PRO A 1 79 ? -16.92730 0.17337 14.86852 1.000 11.52891 163 PRO A CA 1
ATOM 592 C C . PRO A 1 79 ? -16.31054 1.53050 15.18389 1.000 12.46940 163 PRO A C 1
ATOM 593 O O . PRO A 1 79 ? -15.79641 1.76589 16.28270 1.000 13.93841 163 PRO A O 1
ATOM 597 N N . GLY A 1 80 ? -16.33730 2.41479 14.19183 1.000 12.24336 164 GLY A N 1
ATOM 598 C CA . GLY A 1 80 ? -15.71790 3.71358 14.36828 1.000 12.81262 164 GLY A CA 1
ATOM 599 C C . GLY A 1 80 ? -14.20857 3.66795 14.43007 1.000 11.61436 164 GLY A C 1
ATOM 600 O O . GLY A 1 80 ? -13.59284 4.57730 14.99571 1.000 12.48828 164 GLY A O 1
ATOM 601 N N . GLY A 1 81 ? -13.59395 2.61801 13.88213 1.000 12.35415 165 GLY A N 1
ATOM 602 C CA . GLY A 1 81 ? -12.14711 2.56437 13.77617 1.000 12.31034 165 GLY A CA 1
ATOM 603 C C . GLY A 1 81 ? -11.40519 2.28697 15.06117 1.000 13.38913 165 GLY A C 1
ATOM 604 O O . GLY A 1 81 ? -10.18045 2.44797 15.08996 1.000 13.83775 165 GLY A O 1
ATOM 605 N N . VAL A 1 82 ? -12.09615 1.87109 16.12152 1.000 12.58495 166 VAL A N 1
ATOM 606 C CA . VAL A 1 82 ? -11.45342 1.59398 17.40799 1.000 13.45908 166 VAL A CA 1
ATOM 607 C C . VAL A 1 82 ? -10.77368 0.22895 17.34075 1.000 13.01365 166 VAL A C 1
ATOM 608 O O . VAL A 1 82 ? -10.98407 -0.51479 16.37308 1.000 14.68569 166 VAL A O 1
ATOM 612 N N . PRO A 1 83 ? -9.94180 -0.13750 18.31124 1.000 14.73396 167 PRO A N 1
ATOM 613 C CA . PRO A 1 83 ? -9.33673 -1.47387 18.27507 1.000 13.02719 167 PRO A CA 1
ATOM 614 C C . PRO A 1 83 ? -10.36813 -2.56938 18.47179 1.000 14.07829 167 PRO A C 1
ATOM 615 O O . PRO A 1 83 ? -11.35662 -2.41690 19.19509 1.000 12.73543 167 PRO A O 1
ATOM 619 N N . VAL A 1 84 ? -10.11870 -3.70080 17.81218 1.000 13.34124 168 VAL A N 1
ATOM 620 C CA . VAL A 1 84 ? -10.96496 -4.86762 18.02670 1.000 12.83324 168 VAL A CA 1
ATOM 621 C C . VAL A 1 84 ? -10.74997 -5.40089 19.43924 1.000 12.98546 168 VAL A C 1
ATOM 622 O O . VAL A 1 84 ? -9.80503 -5.02773 20.14137 1.000 13.88905 168 VAL A O 1
ATOM 626 N N . LYS A 1 85 ? -11.64120 -6.29983 19.85506 1.000 13.09200 169 LYS A N 1
ATOM 627 C CA . LYS A 1 85 ? -11.45144 -6.97655 21.13650 1.000 13.22681 169 LYS A CA 1
ATOM 628 C C . LYS A 1 85 ? -10.39505 -8.06776 21.03879 1.000 15.90879 169 LYS A C 1
ATOM 629 O O . LYS A 1 85 ? -9.60788 -8.26750 21.97721 1.000 15.51302 169 LYS A O 1
ATOM 635 N N . GLY A 1 86 ? -10.38459 -8.80348 19.92860 1.000 14.14574 170 GLY A N 1
ATOM 636 C CA . GLY A 1 86 ? -9.46505 -9.90691 19.75029 1.000 13.30265 170 GLY A CA 1
ATOM 637 C C . GLY A 1 86 ? -9.98685 -11.21114 20.33433 1.000 14.88415 170 GLY A C 1
ATOM 638 O O . GLY A 1 86 ? -10.98435 -11.26447 21.05896 1.000 14.76350 170 GLY A O 1
ATOM 639 N N . SER A 1 87 ? -9.27600 -12.28943 20.00294 1.000 13.66712 171 SER A N 1
ATOM 640 C CA . SER A 1 87 ? -9.66538 -13.65010 20.34853 1.000 12.64022 171 SER A CA 1
ATOM 641 C C . SER A 1 87 ? -9.21546 -14.05068 21.74930 1.000 13.61684 171 SER A C 1
ATOM 642 O O . SER A 1 87 ? -8.14920 -13.65362 22.21885 1.000 13.70120 171 SER A O 1
ATOM 645 N N . ARG A 1 88 ? -10.02749 -14.90009 22.38951 1.000 13.07116 172 ARG A N 1
ATOM 646 C CA . ARG A 1 88 ? -9.62082 -15.54862 23.62970 1.000 13.02193 172 ARG A CA 1
ATOM 647 C C . ARG A 1 88 ? -8.45690 -16.50314 23.41234 1.000 16.20120 172 ARG A C 1
ATOM 648 O O . ARG A 1 88 ? -7.77772 -16.86975 24.37470 1.000 13.30588 172 ARG A O 1
ATOM 656 N N . TYR A 1 89 ? -8.22665 -16.92247 22.16782 1.000 12.55586 173 TYR A N 1
ATOM 657 C CA . TYR A 1 89 ? -7.09066 -17.76369 21.82097 1.000 13.58080 173 TYR A CA 1
ATOM 658 C C . TYR A 1 89 ? -5.81666 -16.95692 21.61934 1.000 17.05885 173 TYR A C 1
ATOM 659 O O . TYR A 1 89 ? -4.76476 -17.54558 21.34826 1.000 16.27447 173 TYR A O 1
ATOM 668 N N . ALA A 1 90 ? -5.89857 -15.63240 21.71890 1.000 13.79217 174 ALA A N 1
ATOM 669 C CA . ALA A 1 90 ? -4.73329 -14.75356 21.73052 1.000 17.62791 174 ALA A CA 1
ATOM 670 C C . ALA A 1 90 ? -4.56460 -14.20806 23.14110 1.000 16.77241 174 ALA A C 1
ATOM 671 O O . ALA A 1 90 ? -5.36586 -13.36422 23.57000 1.000 18.90959 174 ALA A O 1
ATOM 673 N N . PRO A 1 91 ? -3.56969 -14.65405 23.90043 1.000 17.55008 175 PRO A N 1
ATOM 674 C CA . PRO A 1 91 ? -3.48721 -14.25401 25.31217 1.000 19.56693 175 PRO A CA 1
ATOM 675 C C . PRO A 1 91 ? -3.30065 -12.75547 25.48858 1.000 20.86837 175 PRO A C 1
ATOM 676 O O . PRO A 1 91 ? -2.71692 -12.07258 24.64620 1.000 18.88897 175 PRO A O 1
ATOM 680 N N . ASN A 1 92 ? -3.80267 -12.24132 26.61110 1.000 22.60576 176 ASN A N 1
ATOM 681 C CA . ASN A 1 92 ? -3.47787 -10.87241 26.98629 1.000 22.55872 176 ASN A CA 1
ATOM 682 C C . ASN A 1 92 ? -2.03011 -10.79304 27.46380 1.000 23.88455 176 ASN A C 1
ATOM 683 O O . ASN A 1 92 ? -1.47857 -11.75462 28.00411 1.000 26.90903 176 ASN A O 1
ATOM 688 N N . ARG A 1 93 ? -1.41255 -9.63447 27.25888 1.000 24.50029 177 ARG A N 1
ATOM 689 C CA . ARG A 1 93 ? -0.06637 -9.41136 27.75454 1.000 26.06871 177 ARG A CA 1
ATOM 690 C C . ARG A 1 93 ? -0.08102 -9.45705 29.27720 1.000 30.90315 177 ARG A C 1
ATOM 691 O O . ARG A 1 93 ? 0.86701 -9.88961 29.93649 1.000 32.89739 177 ARG A O 1
#

Organism: Homo sapiens (NCBI:txid9606)

Secondary structure (DSSP, 8-state):
--SEEEEEEEEEEEETTTTEEEEEETTT--EEEEEGGGBSS--TTB-S----TT-EEEEEEEE-SSSEEEEEEESGGGPPP---TTS-B-